Protein AF-A0A9P9FXP0-F1 (afdb_monomer_lite)

Secondary structure (DSSP, 8-state):
--TTHHHHHHHHHHHHHTGGGSTTHHHHHHHHHHHIIIIISPPP---GGGTT----------GGGB-TTSSB-HHHHHHHHHHHHHHHGGGTHHHHHHHHHHHT-

pLDDT: mean 90.11, std 7.18, range [53.25, 96.75]

Structure (mmCIF, N/CA/C/O backbone):
data_AF-A0A9P9FXP0-F1
#
_entry.id   AF-A0A9P9FXP0-F1
#
loop_
_atom_site.group_PDB
_atom_site.id
_atom_site.type_symbol
_atom_site.label_atom_id
_atom_site.label_alt_id
_atom_site.label_comp_id
_atom_site.label_asym_id
_atom_site.label_entity_id
_atom_site.label_seq_id
_atom_site.pdbx_PDB_ins_code
_atom_site.Cartn_x
_atom_site.Cartn_y
_atom_site.Cartn_z
_atom_site.occupancy
_atom_site.B_iso_or_equiv
_atom_site.auth_seq_id
_atom_site.auth_comp_id
_atom_site.auth_asym_id
_atom_site.auth_atom_id
_atom_site.pdbx_PDB_model_num
ATOM 1 N N . THR A 1 1 ? 14.208 20.015 -28.470 1.00 56.22 1 THR A N 1
ATOM 2 C CA . THR A 1 1 ? 14.635 18.639 -28.804 1.00 56.22 1 THR A CA 1
ATOM 3 C C . THR A 1 1 ? 16.134 18.515 -28.576 1.00 56.22 1 THR A C 1
ATOM 5 O O . THR A 1 1 ? 16.921 18.731 -29.483 1.00 56.22 1 THR A O 1
ATOM 8 N N . GLY A 1 2 ? 16.549 18.267 -27.329 1.00 75.69 2 GLY A N 1
ATOM 9 C CA . GLY A 1 2 ? 17.964 18.053 -26.993 1.00 75.69 2 GLY A CA 1
ATOM 10 C C . GLY A 1 2 ? 18.358 16.572 -27.097 1.00 75.69 2 GLY A C 1
ATOM 11 O O . GLY A 1 2 ? 17.469 15.711 -27.047 1.00 75.69 2 GLY A O 1
ATOM 12 N N . PRO A 1 3 ? 19.659 16.248 -27.201 1.00 69.94 3 PRO A N 1
ATOM 13 C CA . PRO A 1 3 ? 20.141 14.871 -27.108 1.00 69.94 3 PRO A CA 1
ATOM 14 C C . PRO A 1 3 ? 19.609 14.206 -25.825 1.00 69.94 3 PRO A C 1
ATOM 16 O O . PRO A 1 3 ? 19.699 14.780 -24.741 1.00 69.94 3 PRO A O 1
ATOM 19 N N . GLY A 1 4 ? 18.992 13.025 -25.940 1.00 81.19 4 GLY A N 1
ATOM 20 C CA . GLY A 1 4 ? 18.427 12.293 -24.794 1.00 81.19 4 GLY A CA 1
ATOM 21 C C . GLY A 1 4 ? 16.996 12.673 -24.379 1.00 81.19 4 GLY A C 1
ATOM 22 O O . GLY A 1 4 ? 16.511 12.200 -23.355 1.00 81.19 4 GLY A O 1
ATOM 23 N N . SER A 1 5 ? 16.275 13.489 -25.157 1.00 84.81 5 SER A N 1
ATOM 24 C CA . SER A 1 5 ? 14.861 13.788 -24.864 1.00 84.81 5 SER A CA 1
ATOM 25 C C . SER A 1 5 ? 13.980 12.528 -24.876 1.00 84.81 5 SER A C 1
ATOM 27 O O . SER A 1 5 ? 13.151 12.351 -23.990 1.00 84.81 5 SER A O 1
ATOM 29 N N . TYR A 1 6 ? 14.181 11.630 -25.845 1.00 90.50 6 TYR A N 1
ATOM 30 C CA . TYR A 1 6 ? 13.401 10.392 -25.965 1.00 90.50 6 TYR A CA 1
ATOM 31 C C . TYR A 1 6 ? 13.724 9.376 -24.868 1.00 90.50 6 TYR A C 1
ATOM 33 O O . TYR A 1 6 ? 12.814 8.759 -24.325 1.00 90.50 6 TYR A O 1
ATOM 41 N N . SER A 1 7 ? 14.996 9.239 -24.480 1.00 91.00 7 SER A N 1
ATOM 42 C CA . SER A 1 7 ? 15.387 8.312 -23.413 1.00 91.00 7 SER A CA 1
ATOM 43 C C . SER A 1 7 ? 14.800 8.714 -22.062 1.00 91.00 7 SER A C 1
ATOM 45 O O . SER A 1 7 ? 14.366 7.850 -21.309 1.00 91.00 7 SER A O 1
ATOM 47 N N . ARG A 1 8 ? 14.701 10.019 -21.774 1.00 92.25 8 ARG A N 1
ATOM 48 C CA . ARG A 1 8 ? 14.027 10.527 -20.568 1.00 92.25 8 ARG A CA 1
ATOM 49 C C . ARG A 1 8 ? 12.532 10.228 -20.567 1.00 92.25 8 ARG A C 1
ATOM 51 O O . ARG A 1 8 ? 12.004 9.850 -19.528 1.00 92.25 8 ARG A O 1
ATOM 58 N N . ILE A 1 9 ? 11.865 10.362 -21.715 1.00 93.38 9 ILE A N 1
ATOM 59 C CA . ILE A 1 9 ? 10.440 10.023 -21.853 1.00 93.38 9 ILE A CA 1
ATOM 60 C C . ILE A 1 9 ? 10.230 8.524 -21.612 1.00 93.38 9 ILE A C 1
ATOM 62 O O . ILE A 1 9 ? 9.359 8.148 -20.836 1.00 93.38 9 ILE A O 1
ATOM 66 N N . VAL A 1 10 ? 11.062 7.669 -22.215 1.00 92.75 10 VAL A N 1
ATOM 67 C CA . VAL A 1 10 ? 10.991 6.214 -22.012 1.00 92.75 10 VAL A CA 1
ATOM 68 C C . VAL A 1 10 ? 11.267 5.846 -20.554 1.00 92.75 10 VAL A C 1
ATOM 70 O O . VAL A 1 10 ? 10.500 5.091 -19.966 1.00 92.75 10 VAL A O 1
ATOM 73 N N . ALA A 1 11 ? 12.309 6.413 -19.943 1.00 91.94 11 ALA A N 1
ATOM 74 C CA . ALA A 1 11 ? 12.622 6.174 -18.536 1.00 91.94 11 ALA A CA 1
ATOM 75 C C . ALA A 1 11 ? 11.466 6.600 -17.621 1.00 91.94 11 ALA A C 1
ATOM 77 O O . ALA A 1 11 ? 11.094 5.856 -16.717 1.00 91.94 11 ALA A O 1
ATOM 78 N N . LEU A 1 12 ? 10.856 7.759 -17.891 1.00 92.81 12 LEU A N 1
ATOM 79 C CA . LEU A 1 12 ? 9.689 8.227 -17.153 1.00 92.81 12 LEU A CA 1
ATOM 80 C C . LEU A 1 12 ? 8.527 7.241 -17.282 1.00 92.81 12 LEU A C 1
ATOM 82 O O . LEU A 1 12 ? 7.953 6.877 -16.266 1.00 92.81 12 LEU A O 1
ATOM 86 N N . LEU A 1 13 ? 8.214 6.775 -18.495 1.00 92.56 13 LEU A N 1
ATOM 87 C CA . LEU A 1 13 ? 7.151 5.792 -18.723 1.00 92.56 13 LEU A CA 1
ATOM 88 C C . LEU A 1 13 ? 7.416 4.474 -17.990 1.00 92.56 13 LEU A C 1
ATOM 90 O O . LEU A 1 13 ? 6.509 3.928 -17.368 1.00 92.56 13 LEU A O 1
ATOM 94 N N . VAL A 1 14 ? 8.652 3.971 -18.015 1.00 91.88 14 VAL A N 1
ATOM 95 C CA . VAL A 1 14 ? 9.026 2.746 -17.291 1.00 91.88 14 VAL A CA 1
ATOM 96 C C . VAL A 1 14 ? 8.844 2.936 -15.788 1.00 91.88 14 VAL A C 1
ATOM 98 O O . VAL A 1 14 ? 8.224 2.099 -15.137 1.00 91.88 14 VAL A O 1
ATOM 101 N N . VAL A 1 15 ? 9.323 4.051 -15.233 1.00 92.62 15 VAL A N 1
ATOM 102 C CA . VAL A 1 15 ? 9.202 4.332 -13.799 1.00 92.62 15 VAL A CA 1
ATOM 103 C C . VAL A 1 15 ? 7.741 4.520 -13.394 1.00 92.62 15 VAL A C 1
ATOM 105 O O . VAL A 1 15 ? 7.319 3.920 -12.411 1.00 92.62 15 VAL A O 1
ATOM 108 N N . THR A 1 16 ? 6.950 5.299 -14.140 1.00 90.06 16 THR A N 1
ATOM 109 C CA . THR A 1 16 ? 5.548 5.588 -13.788 1.00 90.06 16 THR A CA 1
ATOM 110 C C . THR A 1 16 ? 4.655 4.355 -13.889 1.00 90.06 16 THR A C 1
ATOM 112 O O . THR A 1 16 ? 3.794 4.150 -13.037 1.00 90.06 16 THR A O 1
ATOM 115 N N . THR A 1 17 ? 4.886 3.490 -14.876 1.00 89.75 17 THR A N 1
ATOM 116 C CA . THR A 1 17 ? 4.146 2.224 -15.012 1.00 89.75 17 THR A CA 1
ATOM 117 C C . THR A 1 17 ? 4.575 1.162 -13.995 1.00 89.75 17 THR A C 1
ATOM 119 O O . THR A 1 17 ? 3.807 0.245 -13.721 1.00 89.75 17 THR A O 1
ATOM 122 N N . ASN A 1 18 ? 5.760 1.296 -13.386 1.00 93.75 18 ASN A N 1
ATOM 123 C CA . ASN A 1 18 ? 6.303 0.348 -12.406 1.00 93.75 18 ASN A CA 1
ATOM 124 C C . ASN A 1 18 ? 6.490 0.949 -11.003 1.00 93.75 18 ASN A C 1
ATOM 126 O O . ASN A 1 18 ? 7.230 0.392 -10.193 1.00 93.75 18 ASN A O 1
ATOM 130 N N . VAL A 1 19 ? 5.788 2.043 -10.669 1.00 92.50 19 VAL A N 1
ATOM 131 C CA . VAL A 1 19 ? 5.900 2.724 -9.358 1.00 92.50 19 VAL A CA 1
ATOM 132 C C . VAL A 1 19 ? 5.745 1.752 -8.192 1.00 92.50 19 VAL A C 1
ATOM 134 O O . VAL A 1 19 ? 6.429 1.862 -7.178 1.00 92.50 19 VAL A O 1
ATOM 137 N N . LYS A 1 20 ? 4.866 0.762 -8.347 1.00 93.31 20 LYS A N 1
ATOM 138 C CA . LYS A 1 20 ? 4.575 -0.255 -7.336 1.00 93.31 20 LYS A CA 1
ATOM 139 C C . LYS A 1 20 ? 5.790 -1.126 -6.967 1.00 93.31 20 LYS A C 1
ATOM 141 O O . LYS A 1 20 ? 5.865 -1.580 -5.824 1.00 93.31 20 LYS A O 1
ATOM 146 N N . GLY A 1 21 ? 6.717 -1.321 -7.907 1.00 90.62 21 GLY A N 1
ATOM 147 C CA . GLY A 1 21 ? 7.951 -2.092 -7.739 1.00 90.62 21 GLY A CA 1
ATOM 148 C C . GLY A 1 21 ? 9.173 -1.255 -7.348 1.00 90.62 21 GLY A C 1
ATOM 149 O O . GLY A 1 21 ? 10.264 -1.806 -7.230 1.00 90.62 21 GLY A O 1
ATOM 150 N N . LEU A 1 22 ? 9.029 0.061 -7.155 1.00 93.25 22 LEU A N 1
ATOM 151 C CA . LEU A 1 22 ? 10.138 0.906 -6.711 1.00 93.25 22 LEU A CA 1
ATOM 152 C C . LEU A 1 22 ? 10.530 0.597 -5.255 1.00 93.25 22 LEU A C 1
ATOM 154 O O . LEU A 1 22 ? 9.681 0.177 -4.457 1.00 93.25 22 LEU A O 1
ATOM 158 N N . PRO A 1 23 ? 11.790 0.862 -4.861 1.00 91.88 23 PRO A N 1
ATOM 159 C CA . PRO A 1 23 ? 12.192 0.808 -3.461 1.00 91.88 23 PRO A CA 1
ATOM 160 C C . PRO A 1 23 ? 11.233 1.612 -2.576 1.00 91.88 23 PRO A C 1
ATOM 162 O O . PRO A 1 23 ? 10.770 2.684 -2.959 1.00 91.88 23 PRO A O 1
ATOM 165 N N . PHE A 1 24 ? 10.921 1.080 -1.394 1.00 94.50 24 PHE A N 1
ATOM 166 C CA . PHE A 1 24 ? 9.977 1.653 -0.421 1.00 94.50 24 PHE A CA 1
ATOM 167 C C . PHE A 1 24 ? 8.506 1.752 -0.858 1.00 94.50 24 PHE A C 1
ATOM 169 O O . PHE A 1 24 ? 7.663 2.073 -0.020 1.00 94.50 24 PHE A O 1
ATOM 176 N N . ALA A 1 25 ? 8.143 1.418 -2.102 1.00 94.88 25 ALA A N 1
ATOM 177 C CA . ALA A 1 25 ? 6.751 1.482 -2.554 1.00 94.88 25 ALA A CA 1
ATOM 178 C C . ALA A 1 25 ? 5.823 0.584 -1.719 1.00 94.88 25 ALA A C 1
ATOM 180 O O . ALA A 1 25 ? 4.680 0.946 -1.446 1.00 94.88 25 ALA A O 1
ATOM 181 N N . TRP A 1 26 ? 6.303 -0.581 -1.279 1.00 95.12 26 TRP A N 1
ATOM 182 C CA . TRP A 1 26 ? 5.577 -1.426 -0.327 1.00 95.12 26 TRP A CA 1
ATOM 183 C C . TRP A 1 26 ? 5.390 -0.731 1.028 1.00 95.12 26 TRP A C 1
ATOM 185 O O . TRP A 1 26 ? 4.258 -0.622 1.499 1.00 95.12 26 TRP A O 1
ATOM 195 N N . SER A 1 27 ? 6.464 -0.189 1.613 1.00 96.62 27 SER A N 1
ATOM 196 C CA . SER A 1 27 ? 6.426 0.482 2.919 1.00 96.62 27 SER A CA 1
ATOM 197 C C . SER A 1 27 ? 5.441 1.648 2.919 1.00 96.62 27 SER A C 1
ATOM 199 O O . SER A 1 27 ? 4.614 1.757 3.818 1.00 96.62 27 SER A O 1
ATOM 201 N N . VAL A 1 28 ? 5.477 2.483 1.875 1.00 96.75 28 VAL A N 1
ATOM 202 C CA . VAL A 1 28 ? 4.554 3.615 1.712 1.00 96.75 28 VAL A CA 1
ATOM 203 C C . VAL A 1 28 ? 3.104 3.139 1.613 1.00 96.75 28 VAL A C 1
ATOM 205 O O . VAL A 1 28 ? 2.229 3.729 2.240 1.00 96.75 28 VAL A O 1
ATOM 208 N N . ARG A 1 29 ? 2.830 2.056 0.873 1.00 95.69 29 ARG A N 1
ATOM 209 C CA . ARG A 1 29 ? 1.471 1.503 0.743 1.00 95.69 29 ARG A CA 1
ATOM 210 C C . ARG A 1 29 ? 0.943 0.942 2.066 1.00 95.69 29 ARG A C 1
ATOM 212 O O . ARG A 1 29 ? -0.187 1.257 2.436 1.00 95.69 29 ARG A O 1
ATOM 219 N N . VAL A 1 30 ? 1.753 0.158 2.781 1.00 96.69 30 VAL A N 1
ATOM 220 C CA . VAL A 1 30 ? 1.379 -0.450 4.070 1.00 96.69 30 VAL A CA 1
ATOM 221 C C . VAL A 1 30 ? 1.196 0.617 5.149 1.00 96.69 30 VAL A C 1
ATOM 223 O O . VAL A 1 30 ? 0.123 0.714 5.741 1.00 96.69 30 VAL A O 1
ATOM 226 N N . LEU A 1 31 ? 2.202 1.470 5.366 1.00 96.44 31 LEU A N 1
ATOM 227 C CA . LEU A 1 31 ? 2.124 2.545 6.359 1.00 96.44 31 LEU A CA 1
ATOM 228 C C . LEU A 1 31 ? 1.021 3.540 6.006 1.00 96.44 31 LEU A C 1
ATOM 230 O O . LEU A 1 31 ? 0.261 3.951 6.875 1.00 96.44 31 LEU A O 1
ATOM 234 N N . GLY A 1 32 ? 0.871 3.872 4.724 1.00 95.81 32 GLY A N 1
ATOM 235 C CA . GLY A 1 32 ? -0.206 4.730 4.250 1.00 95.81 32 GLY A CA 1
ATOM 236 C C . GLY A 1 32 ? -1.595 4.138 4.493 1.00 95.81 32 GLY A C 1
ATOM 237 O O . GLY A 1 32 ? -2.536 4.893 4.722 1.00 95.81 32 GLY A O 1
ATOM 238 N N . ALA A 1 33 ? -1.771 2.812 4.462 1.00 95.38 33 ALA A N 1
ATOM 239 C CA . ALA A 1 33 ? -3.033 2.176 4.848 1.00 95.38 33 ALA A CA 1
ATOM 240 C C . ALA A 1 33 ? -3.307 2.324 6.355 1.00 95.38 33 ALA A C 1
ATOM 242 O O . ALA A 1 33 ? -4.400 2.753 6.722 1.00 95.38 33 ALA A O 1
ATOM 243 N N . TYR A 1 34 ? -2.312 2.071 7.212 1.00 94.69 34 TYR A N 1
ATOM 244 C CA . TYR A 1 34 ? -2.454 2.272 8.660 1.00 94.69 34 TYR A CA 1
ATOM 245 C C . TYR A 1 34 ? -2.732 3.729 9.023 1.00 94.69 34 TYR A C 1
ATOM 247 O O . TYR A 1 34 ? -3.667 4.006 9.766 1.00 94.69 34 TYR A O 1
ATOM 255 N N . ILE A 1 35 ? -1.970 4.668 8.454 1.00 94.62 35 ILE A N 1
ATOM 256 C CA . ILE A 1 35 ? -2.150 6.103 8.697 1.00 94.62 35 ILE A CA 1
ATOM 257 C C . ILE A 1 35 ? -3.562 6.534 8.294 1.00 94.62 35 ILE A C 1
ATOM 259 O O . ILE A 1 35 ? -4.256 7.194 9.067 1.00 94.62 35 ILE A O 1
ATOM 263 N N . ARG A 1 36 ? -4.020 6.113 7.108 1.00 93.56 36 ARG A N 1
ATOM 264 C CA . ARG A 1 36 ? -5.370 6.428 6.630 1.00 93.56 36 ARG A CA 1
ATOM 265 C C . ARG A 1 36 ? -6.448 5.943 7.592 1.00 93.56 36 ARG A C 1
ATOM 267 O O . ARG A 1 36 ? -7.327 6.723 7.928 1.00 93.56 36 ARG A O 1
ATOM 274 N N . HIS A 1 37 ? -6.374 4.695 8.041 1.00 93.06 37 HIS A N 1
ATOM 275 C CA . HIS A 1 37 ? -7.445 4.082 8.831 1.00 93.06 37 HIS A CA 1
ATOM 276 C C . HIS A 1 37 ? -7.398 4.395 10.326 1.00 93.06 37 HIS A C 1
ATOM 278 O O . HIS A 1 37 ? -8.433 4.326 10.982 1.00 93.06 37 HIS A O 1
ATOM 284 N N . PHE A 1 38 ? -6.226 4.720 10.873 1.00 91.19 38 PHE A N 1
ATOM 285 C CA . PHE A 1 38 ? -6.072 5.005 12.301 1.00 91.19 38 PHE A CA 1
ATOM 286 C C . PHE A 1 38 ? -5.961 6.488 12.643 1.00 91.19 38 PHE A C 1
ATOM 288 O O . PHE A 1 38 ? -6.218 6.830 13.790 1.00 91.19 38 PHE A O 1
ATOM 295 N N . TYR A 1 39 ? -5.596 7.358 11.699 1.00 89.88 39 TYR A N 1
ATOM 296 C CA . TYR A 1 39 ? -5.344 8.772 12.007 1.00 89.88 39 TYR A CA 1
ATOM 297 C C . TYR A 1 39 ? -6.099 9.755 11.110 1.00 89.88 39 TYR A C 1
ATOM 299 O O . TYR A 1 39 ? -6.410 10.854 11.556 1.00 89.88 39 TYR A O 1
ATOM 307 N N . ILE A 1 40 ? -6.380 9.400 9.850 1.00 91.69 40 ILE A N 1
ATOM 308 C CA . ILE A 1 40 ? -7.014 10.330 8.899 1.00 91.69 40 ILE A CA 1
ATOM 309 C C . ILE A 1 40 ? -8.529 10.129 8.855 1.00 91.69 40 ILE A C 1
ATOM 311 O O . ILE A 1 40 ? -9.292 11.083 8.995 1.00 91.69 40 ILE A O 1
ATOM 315 N N . PHE A 1 41 ? -8.976 8.898 8.616 1.00 87.81 41 PHE A N 1
ATOM 316 C CA . PHE A 1 41 ? -10.389 8.581 8.463 1.00 87.81 41 PHE A CA 1
ATOM 317 C C . PHE A 1 41 ? -11.016 8.182 9.792 1.00 87.81 41 PHE A C 1
ATOM 319 O O . PHE A 1 41 ? -10.419 7.475 10.600 1.00 87.81 41 PHE A O 1
ATOM 326 N N . GLN A 1 42 ? -12.261 8.614 9.987 1.00 81.81 42 GLN A N 1
ATOM 327 C CA . GLN A 1 42 ? -13.044 8.230 11.152 1.00 81.81 42 GLN A CA 1
ATOM 328 C C . GLN A 1 42 ? -13.348 6.724 11.112 1.00 81.81 42 GLN A C 1
ATOM 330 O O . GLN A 1 42 ? -13.780 6.224 10.065 1.00 81.81 42 GLN A O 1
ATOM 335 N N . PRO A 1 43 ? -13.167 5.994 12.228 1.00 83.00 43 PRO A N 1
ATOM 336 C CA . PRO A 1 43 ? -13.467 4.573 12.277 1.00 83.00 43 PRO A CA 1
ATOM 337 C C . PRO A 1 43 ? -14.945 4.312 11.993 1.00 83.00 43 PRO A C 1
ATOM 339 O O . PRO A 1 43 ? -15.824 4.735 12.747 1.00 83.00 43 PRO A O 1
ATOM 342 N N . TYR A 1 44 ? -15.234 3.582 10.919 1.00 82.69 44 TYR A N 1
ATOM 343 C CA . TYR A 1 44 ? -16.602 3.167 10.636 1.00 82.69 44 TYR A CA 1
ATOM 344 C C . TYR A 1 44 ? -17.016 2.033 11.579 1.00 82.69 44 TYR A C 1
ATOM 346 O O . TYR A 1 44 ? -16.312 1.027 11.712 1.00 82.69 44 TYR A O 1
ATOM 354 N N . ARG A 1 45 ? -18.174 2.182 12.229 1.00 81.25 45 ARG A N 1
ATOM 355 C CA . ARG A 1 45 ? -18.769 1.130 13.058 1.00 81.25 45 ARG A CA 1
ATOM 356 C C . ARG A 1 45 ? -19.537 0.159 12.172 1.00 81.25 45 ARG A C 1
ATOM 358 O O . ARG A 1 45 ? -20.641 0.451 11.727 1.00 81.25 45 ARG A O 1
ATOM 365 N N . HIS A 1 46 ? -18.932 -0.997 11.935 1.00 83.69 46 HIS A N 1
ATOM 366 C CA . HIS A 1 46 ? -19.574 -2.107 11.239 1.00 83.69 46 HIS A CA 1
ATOM 367 C C . HIS A 1 46 ? -20.588 -2.799 12.155 1.00 83.69 46 HIS A C 1
ATOM 369 O O . HIS A 1 46 ? -20.300 -3.042 13.327 1.00 83.69 46 HIS A O 1
ATOM 375 N N . GLY A 1 47 ? -21.769 -3.108 11.619 1.00 86.06 47 GLY A N 1
ATOM 376 C CA . GLY A 1 47 ? -22.754 -3.952 12.293 1.00 86.06 47 GLY A CA 1
ATOM 377 C C . GLY A 1 47 ? -22.367 -5.440 12.243 1.00 86.06 47 GLY A C 1
ATOM 378 O O . GLY A 1 47 ? -21.494 -5.825 11.458 1.00 86.06 47 GLY A O 1
ATOM 379 N N . PRO A 1 48 ? -23.019 -6.304 13.045 1.00 86.44 48 PRO A N 1
ATOM 380 C CA . PRO A 1 48 ? -22.770 -7.751 13.038 1.00 86.44 48 PRO A CA 1
ATOM 381 C C . PRO A 1 48 ? -22.983 -8.406 11.666 1.00 86.44 48 PRO A C 1
ATOM 383 O O . PRO A 1 48 ? -22.344 -9.404 11.345 1.00 86.44 48 PRO A O 1
ATOM 386 N N . ASP A 1 49 ? -23.846 -7.819 10.835 1.00 88.31 49 ASP A N 1
ATOM 387 C CA . ASP A 1 49 ? -24.143 -8.264 9.473 1.00 88.31 49 ASP A CA 1
ATOM 388 C C . ASP A 1 49 ? -22.931 -8.177 8.531 1.00 88.31 49 ASP A C 1
ATOM 390 O O . ASP A 1 49 ? -22.880 -8.874 7.521 1.00 88.31 49 ASP A O 1
ATOM 394 N N . LYS A 1 50 ? -21.926 -7.357 8.865 1.00 84.88 50 LYS A N 1
ATOM 395 C CA . LYS A 1 50 ? -20.714 -7.178 8.054 1.00 84.88 50 LYS A CA 1
ATOM 396 C C . LYS A 1 50 ? -19.567 -8.113 8.427 1.00 84.88 50 LYS A C 1
ATOM 398 O O . LYS A 1 50 ? -18.552 -8.094 7.740 1.00 84.88 50 LYS A O 1
ATOM 403 N N . LEU A 1 51 ? -19.720 -8.962 9.448 1.00 82.81 51 LEU A N 1
ATOM 404 C CA . LEU A 1 51 ? -18.641 -9.834 9.932 1.00 82.81 51 LEU A CA 1
ATOM 405 C C . LEU A 1 51 ? -18.102 -10.790 8.853 1.00 82.81 51 LEU A C 1
ATOM 407 O O . LEU A 1 51 ? -16.907 -11.065 8.816 1.00 82.81 51 LEU A O 1
ATOM 411 N N . PHE A 1 52 ? -18.975 -11.264 7.962 1.00 88.19 52 PHE A N 1
ATOM 412 C CA . PHE A 1 52 ? -18.626 -12.201 6.888 1.00 88.19 52 PHE A CA 1
ATOM 413 C C . PHE A 1 52 ? -18.560 -11.543 5.504 1.00 88.19 52 PHE A C 1
ATOM 415 O O . PHE A 1 52 ? -18.446 -12.237 4.494 1.00 88.19 52 PHE A O 1
ATOM 422 N N . HIS A 1 53 ? -18.642 -10.210 5.431 1.00 89.62 53 HIS A N 1
ATOM 423 C CA . HIS A 1 53 ? -18.494 -9.511 4.160 1.00 89.62 53 HIS A CA 1
ATOM 424 C C . HIS A 1 53 ? -17.025 -9.531 3.707 1.00 89.62 53 HIS A C 1
ATOM 426 O O . HIS A 1 53 ? -16.127 -9.259 4.508 1.00 89.62 53 HIS A O 1
ATOM 432 N N . PRO A 1 54 ? -16.751 -9.809 2.421 1.00 90.31 54 PRO A N 1
ATOM 433 C CA . PRO A 1 54 ? -15.389 -9.793 1.913 1.00 90.31 54 PRO A CA 1
ATOM 434 C C . PRO A 1 54 ? -14.855 -8.360 1.824 1.00 90.31 54 PRO A C 1
ATOM 436 O O . PRO A 1 54 ? -15.553 -7.445 1.382 1.00 90.31 54 PRO A O 1
ATOM 439 N N . VAL A 1 55 ? -13.577 -8.182 2.160 1.00 87.75 55 VAL A N 1
ATOM 440 C CA . VAL A 1 55 ? -12.826 -6.961 1.845 1.00 87.75 55 VAL A CA 1
ATOM 441 C C . VAL A 1 55 ? -12.073 -7.197 0.543 1.00 87.75 55 VAL A C 1
ATOM 443 O O . VAL A 1 55 ? -11.109 -7.959 0.496 1.00 87.75 55 VAL A O 1
ATOM 446 N N . ILE A 1 56 ? -12.524 -6.554 -0.531 1.00 91.25 56 ILE A N 1
ATOM 447 C CA . ILE A 1 56 ? -11.937 -6.719 -1.862 1.00 91.25 56 ILE A CA 1
ATOM 448 C C . ILE A 1 56 ? -10.904 -5.615 -2.081 1.00 91.25 56 ILE A C 1
ATOM 450 O O . ILE A 1 56 ? -11.242 -4.434 -2.116 1.00 91.25 56 ILE A O 1
ATOM 454 N N . SER A 1 57 ? -9.641 -6.006 -2.245 1.00 91.44 57 SER A N 1
ATOM 455 C CA . SER A 1 57 ? -8.541 -5.101 -2.588 1.00 91.44 57 SER A CA 1
ATOM 456 C C . SER A 1 57 ? -8.080 -5.385 -4.010 1.00 91.44 57 SER A C 1
ATOM 458 O O . SER A 1 57 ? -7.652 -6.494 -4.324 1.00 91.44 57 SER A O 1
ATOM 460 N N . GLN A 1 58 ? -8.187 -4.387 -4.883 1.00 92.88 58 GLN A N 1
ATOM 461 C CA . GLN A 1 58 ? -7.737 -4.502 -6.266 1.00 92.88 58 GLN A CA 1
ATOM 462 C C . GLN A 1 58 ? -6.264 -4.107 -6.380 1.00 92.88 58 GLN A C 1
ATOM 464 O O . GLN A 1 58 ? -5.814 -3.131 -5.782 1.00 92.88 58 GLN A O 1
ATOM 469 N N . SER A 1 59 ? -5.519 -4.863 -7.178 1.00 91.81 59 SER A N 1
ATOM 470 C CA . SER A 1 59 ? -4.117 -4.602 -7.487 1.00 91.81 59 SER A CA 1
ATOM 471 C C . SER A 1 59 ? -3.840 -4.972 -8.940 1.00 91.81 59 SER A C 1
ATOM 473 O O . SER A 1 59 ? -4.509 -5.839 -9.501 1.00 91.81 59 SER A O 1
ATOM 475 N N . HIS A 1 60 ? -2.854 -4.320 -9.550 1.00 92.31 60 HIS A N 1
ATOM 476 C CA . HIS A 1 60 ? -2.367 -4.651 -10.888 1.00 92.31 60 HIS A CA 1
ATOM 477 C C . HIS A 1 60 ? -0.965 -5.264 -10.799 1.00 92.31 60 HIS A C 1
ATOM 479 O O . HIS A 1 6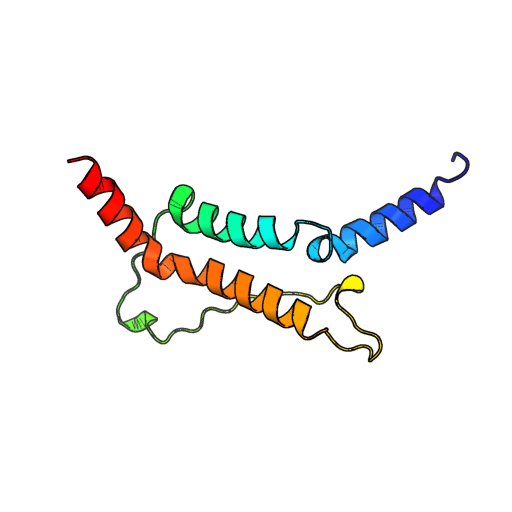0 ? -0.268 -5.093 -9.793 1.00 92.31 60 HIS A O 1
ATOM 485 N N . VAL A 1 61 ? -0.553 -5.969 -11.852 1.00 94.06 61 VAL A N 1
ATOM 486 C CA . VAL A 1 61 ? 0.781 -6.575 -11.964 1.00 94.06 61 VAL A CA 1
ATOM 487 C C . VAL A 1 61 ? 1.615 -5.731 -12.932 1.00 94.06 61 VAL A C 1
ATOM 489 O O . VAL A 1 61 ? 1.387 -5.811 -14.139 1.00 94.06 61 VAL A O 1
ATOM 492 N N . PRO A 1 62 ? 2.524 -4.872 -12.438 1.00 93.31 62 PRO A N 1
ATOM 493 C CA . PRO A 1 62 ? 3.463 -4.152 -13.286 1.00 93.31 62 PRO A CA 1
ATOM 494 C C . PRO A 1 62 ? 4.536 -5.115 -13.812 1.00 93.31 62 PRO A C 1
ATOM 496 O O . PRO A 1 62 ? 4.758 -6.187 -13.247 1.00 93.31 62 PRO A O 1
ATOM 499 N N . LEU A 1 63 ? 5.250 -4.709 -14.861 1.00 91.50 63 LEU A N 1
ATOM 500 C CA .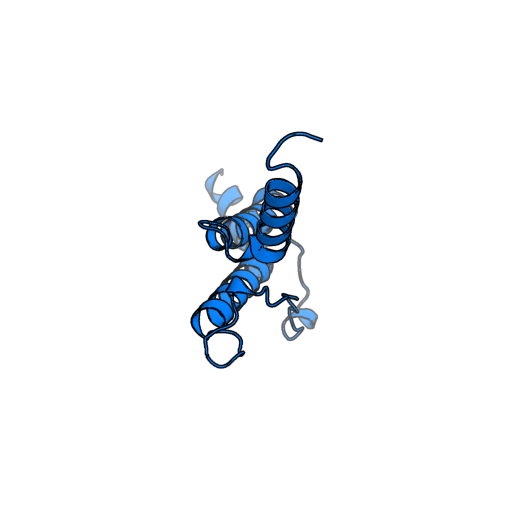 LEU A 1 63 ? 6.293 -5.531 -15.487 1.00 91.50 63 LEU A CA 1
ATOM 501 C C . LEU A 1 63 ? 7.376 -5.969 -14.489 1.00 91.50 63 LEU A C 1
ATOM 503 O O . LEU A 1 63 ? 7.857 -7.091 -14.569 1.00 91.50 63 LEU A O 1
ATOM 507 N N . PHE A 1 64 ? 7.718 -5.124 -13.512 1.00 92.06 64 PHE A N 1
ATOM 508 C CA . PHE A 1 64 ? 8.730 -5.430 -12.491 1.00 92.06 64 PHE A CA 1
ATOM 509 C C . PHE A 1 64 ? 8.306 -6.504 -11.476 1.00 92.06 64 PHE A C 1
ATOM 511 O O . PHE A 1 64 ? 9.136 -6.959 -10.694 1.00 92.06 64 PHE A O 1
ATOM 518 N N . GLU A 1 65 ? 7.035 -6.910 -11.459 1.00 95.00 65 GLU A N 1
ATOM 519 C CA . GLU A 1 65 ? 6.551 -8.002 -10.604 1.00 95.00 65 GLU A CA 1
ATOM 520 C C . GLU A 1 65 ? 6.469 -9.349 -11.332 1.00 95.00 65 GLU A C 1
ATOM 522 O O . GLU A 1 65 ? 6.224 -10.379 -10.692 1.00 95.00 65 GLU A O 1
ATOM 527 N N . ILE A 1 66 ? 6.677 -9.340 -12.650 1.00 94.75 66 ILE A N 1
ATOM 528 C CA . ILE A 1 66 ? 6.642 -10.526 -13.495 1.00 94.75 66 ILE A CA 1
ATOM 529 C C . ILE A 1 66 ? 8.010 -11.214 -13.432 1.00 94.75 66 ILE A C 1
ATOM 531 O O . ILE A 1 66 ? 9.047 -10.591 -13.652 1.00 94.75 66 ILE A O 1
ATOM 535 N N . ASP A 1 67 ? 8.011 -12.498 -13.092 1.00 94.19 67 ASP A N 1
ATOM 536 C CA . ASP A 1 67 ? 9.215 -13.318 -13.018 1.00 94.19 67 ASP A CA 1
ATOM 537 C C . ASP A 1 67 ? 9.650 -13.857 -14.394 1.00 94.19 67 ASP A C 1
ATOM 539 O O . ASP A 1 67 ? 9.053 -13.570 -15.434 1.00 94.19 67 ASP A O 1
ATOM 543 N N . TYR A 1 68 ? 10.710 -14.670 -14.405 1.00 92.94 68 TYR A N 1
ATOM 544 C CA . TYR A 1 68 ? 11.229 -15.281 -15.632 1.00 92.94 68 TYR A CA 1
ATOM 545 C C . TYR A 1 68 ? 10.218 -16.205 -16.336 1.00 92.94 68 TYR A C 1
ATOM 547 O O . TYR A 1 68 ? 10.342 -16.428 -17.538 1.00 92.94 68 TYR A O 1
ATOM 555 N N . ASN A 1 69 ? 9.224 -16.731 -15.610 1.00 95.25 69 ASN A N 1
ATOM 556 C CA . ASN A 1 69 ? 8.172 -17.587 -16.156 1.00 95.25 69 ASN A CA 1
ATOM 557 C C . ASN A 1 69 ? 7.009 -16.787 -16.746 1.00 95.25 69 ASN A C 1
ATOM 559 O O . ASN A 1 69 ? 5.997 -17.379 -17.112 1.00 95.25 69 ASN A O 1
ATOM 563 N N . MET A 1 70 ? 7.120 -15.457 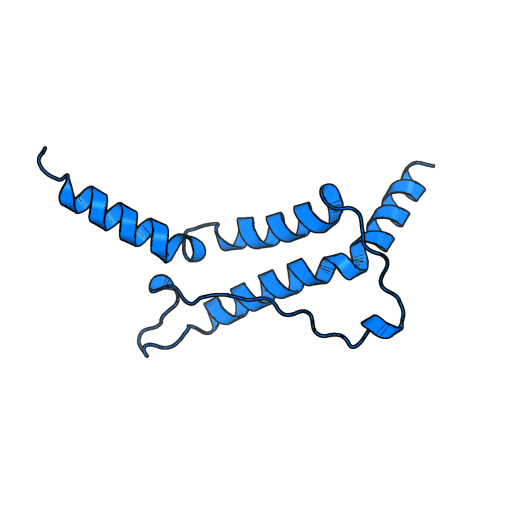-16.815 1.00 94.50 70 MET A N 1
ATOM 564 C CA . MET A 1 70 ? 6.031 -14.570 -17.215 1.00 94.50 70 MET A CA 1
ATOM 565 C C . MET A 1 70 ? 4.811 -14.644 -16.284 1.00 94.50 70 MET A C 1
ATOM 567 O O . MET A 1 70 ? 3.698 -14.288 -16.675 1.00 94.50 70 MET A O 1
ATOM 571 N N . HIS A 1 71 ? 5.015 -15.060 -15.032 1.00 95.31 71 HIS A N 1
ATOM 572 C CA . HIS A 1 71 ? 3.984 -15.067 -14.005 1.00 95.31 71 HIS A CA 1
ATOM 573 C C . HIS A 1 71 ? 4.267 -14.001 -12.959 1.00 95.31 71 HIS A C 1
ATOM 575 O O . HIS A 1 71 ? 5.385 -13.514 -12.803 1.00 95.31 71 HIS A O 1
ATOM 581 N N . LYS A 1 72 ? 3.239 -13.635 -12.196 1.00 94.94 72 LYS A N 1
ATOM 582 C CA . LYS A 1 72 ? 3.460 -12.830 -11.000 1.00 94.94 72 LYS A CA 1
ATOM 583 C C . LYS A 1 72 ? 4.339 -13.613 -10.026 1.00 94.94 72 LYS A C 1
ATOM 585 O O . LYS A 1 72 ? 4.003 -14.740 -9.671 1.00 94.94 72 LYS A O 1
ATOM 590 N N . SER A 1 73 ? 5.416 -12.996 -9.550 1.00 93.62 73 SER A N 1
ATOM 591 C CA . SER A 1 73 ? 6.293 -13.649 -8.582 1.00 93.62 73 SER A CA 1
ATOM 592 C C . SER A 1 73 ? 5.595 -13.861 -7.232 1.00 93.62 73 SER A C 1
ATOM 594 O O . SER A 1 73 ? 4.854 -12.999 -6.752 1.00 93.62 73 SER A O 1
ATOM 596 N N . ASN A 1 74 ? 5.889 -14.977 -6.559 1.00 94.12 74 ASN A N 1
ATOM 597 C CA . ASN A 1 74 ? 5.310 -15.296 -5.246 1.00 94.12 74 ASN A CA 1
ATOM 598 C C . ASN A 1 74 ? 5.544 -14.179 -4.217 1.00 94.12 74 ASN A C 1
ATOM 600 O O . ASN A 1 74 ? 4.632 -13.797 -3.489 1.00 94.12 74 ASN A O 1
ATOM 604 N N . GLY A 1 75 ? 6.752 -13.609 -4.187 1.00 92.19 75 GLY A N 1
ATOM 605 C CA . GLY A 1 75 ? 7.082 -12.521 -3.265 1.00 92.19 75 GLY A CA 1
ATOM 606 C C . GLY A 1 75 ? 6.190 -11.296 -3.473 1.00 92.19 75 GLY A C 1
ATOM 607 O O . GLY A 1 75 ? 5.672 -10.738 -2.511 1.00 92.19 75 GLY A O 1
ATOM 608 N N . THR A 1 76 ? 5.936 -10.917 -4.727 1.00 93.50 76 THR A N 1
ATOM 609 C CA . THR A 1 76 ? 5.089 -9.754 -5.045 1.00 93.50 76 THR A CA 1
ATOM 610 C C . THR A 1 76 ? 3.593 -10.043 -4.904 1.00 93.50 76 THR A C 1
ATOM 612 O O . THR A 1 76 ? 2.778 -9.133 -4.765 1.00 93.50 76 THR A O 1
ATOM 615 N N . PHE A 1 77 ? 3.196 -11.317 -4.895 1.00 94.50 77 PHE A N 1
ATOM 616 C CA . PHE A 1 77 ? 1.861 -11.716 -4.461 1.00 94.50 77 PHE A CA 1
ATOM 617 C C . PHE A 1 77 ? 1.673 -11.476 -2.956 1.00 94.50 77 PHE A C 1
ATOM 619 O O . PHE A 1 77 ? 0.684 -10.861 -2.555 1.00 94.50 77 PHE A O 1
ATOM 626 N N . PHE A 1 78 ? 2.644 -11.880 -2.129 1.00 95.62 78 PHE A N 1
ATOM 627 C CA . PHE A 1 78 ? 2.586 -11.647 -0.683 1.00 95.62 78 PHE A CA 1
ATOM 628 C C . PHE A 1 78 ? 2.608 -10.161 -0.318 1.00 95.62 78 PHE A C 1
ATOM 630 O O . PHE A 1 78 ? 1.878 -9.754 0.582 1.00 95.62 78 PHE A O 1
ATOM 637 N N . THR A 1 79 ? 3.346 -9.322 -1.051 1.00 94.81 79 THR A N 1
ATOM 638 C CA . THR A 1 79 ? 3.335 -7.872 -0.788 1.00 94.81 79 THR A CA 1
ATOM 639 C C . THR A 1 79 ? 1.956 -7.245 -1.004 1.00 94.81 79 THR A C 1
ATOM 641 O O . THR A 1 79 ? 1.573 -6.339 -0.264 1.00 94.81 79 THR A O 1
ATOM 644 N N . ASP A 1 80 ? 1.179 -7.723 -1.977 1.00 95.44 80 ASP A N 1
ATOM 6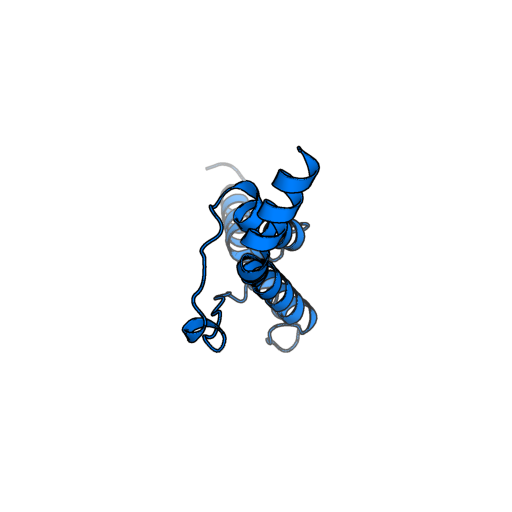45 C CA . ASP A 1 80 ? -0.198 -7.264 -2.182 1.00 95.44 80 ASP A CA 1
ATOM 646 C C . ASP A 1 80 ? -1.158 -7.799 -1.119 1.00 95.44 80 ASP A C 1
ATOM 648 O O . ASP A 1 80 ? -2.073 -7.083 -0.695 1.00 95.44 80 ASP A O 1
ATOM 652 N N . LEU A 1 81 ? -0.934 -9.029 -0.651 1.00 95.38 81 LEU A N 1
ATOM 653 C CA . LEU A 1 81 ? -1.677 -9.592 0.472 1.00 95.38 81 LEU A CA 1
ATOM 654 C C . LEU A 1 81 ? -1.439 -8.778 1.752 1.00 95.38 81 LEU A C 1
ATOM 656 O O . LEU A 1 81 ? -2.396 -8.468 2.460 1.00 95.38 81 LEU A O 1
ATOM 660 N N . ASP A 1 82 ? -0.198 -8.366 2.016 1.00 96.38 82 ASP A N 1
ATOM 661 C CA . ASP A 1 82 ? 0.149 -7.522 3.163 1.00 96.38 82 ASP A CA 1
ATOM 662 C C . ASP A 1 82 ? -0.544 -6.161 3.107 1.00 96.38 82 ASP A C 1
ATOM 664 O O . ASP A 1 82 ? -1.124 -5.716 4.098 1.00 96.38 82 ASP A O 1
ATOM 668 N N . VAL A 1 83 ? -0.549 -5.512 1.939 1.00 96.00 83 VAL A N 1
ATOM 669 C CA . VAL A 1 83 ? -1.263 -4.240 1.747 1.00 96.00 83 VAL A CA 1
ATOM 670 C C . VAL A 1 83 ? -2.770 -4.425 1.950 1.00 96.00 83 VAL A C 1
ATOM 672 O O . VAL A 1 83 ? -3.401 -3.613 2.627 1.00 96.00 83 VAL A O 1
ATOM 675 N N . SER A 1 84 ? -3.348 -5.512 1.433 1.00 95.75 84 SER A N 1
ATOM 676 C CA . SER A 1 84 ? -4.773 -5.832 1.613 1.00 95.75 84 SER A CA 1
ATOM 677 C C . SER A 1 84 ? -5.122 -6.051 3.090 1.00 95.75 84 SER A C 1
ATOM 679 O O . SER A 1 84 ? -6.114 -5.523 3.594 1.00 95.75 84 SER A O 1
ATOM 681 N N . ARG A 1 85 ? -4.260 -6.763 3.826 1.00 94.62 85 ARG A N 1
ATOM 682 C CA . ARG A 1 85 ? -4.391 -6.961 5.276 1.00 94.62 85 ARG A CA 1
ATOM 683 C C . ARG A 1 85 ? -4.261 -5.651 6.049 1.00 94.62 85 ARG A C 1
ATOM 685 O O . ARG A 1 85 ? -5.037 -5.423 6.971 1.00 94.62 85 ARG A O 1
ATOM 692 N N . ALA A 1 86 ? -3.329 -4.778 5.666 1.00 95.50 86 ALA A N 1
ATOM 693 C CA . ALA A 1 86 ? -3.179 -3.460 6.280 1.00 95.50 86 ALA A CA 1
ATOM 694 C C . ALA A 1 86 ? -4.444 -2.609 6.091 1.00 95.50 86 ALA A C 1
ATOM 696 O O . ALA A 1 86 ? -4.887 -1.937 7.020 1.00 95.50 86 ALA A O 1
ATOM 697 N N . HIS A 1 87 ? -5.084 -2.699 4.921 1.00 93.94 87 HIS A N 1
ATOM 698 C CA . HIS A 1 87 ? -6.385 -2.081 4.697 1.00 93.94 87 HIS A CA 1
ATOM 699 C C . HIS A 1 87 ? -7.479 -2.670 5.594 1.00 93.94 87 HIS A C 1
ATOM 701 O O . HIS A 1 87 ? -8.264 -1.900 6.137 1.00 93.94 87 HIS A O 1
ATOM 707 N N . MET A 1 88 ? -7.504 -3.988 5.815 1.00 92.06 88 MET A N 1
ATOM 708 C CA . MET A 1 88 ? -8.479 -4.650 6.697 1.00 92.06 88 MET A CA 1
ATOM 709 C C . MET A 1 88 ? -8.373 -4.209 8.168 1.00 92.06 88 MET A C 1
ATOM 711 O O . MET A 1 88 ? -9.343 -4.321 8.918 1.00 92.06 88 MET A O 1
ATOM 715 N N . MET A 1 89 ? -7.238 -3.637 8.590 1.00 90.25 89 MET A N 1
ATOM 716 C CA . MET A 1 89 ? -7.074 -3.146 9.963 1.00 90.25 89 MET A CA 1
ATOM 717 C C . MET A 1 89 ? -8.011 -1.991 10.334 1.00 90.25 89 MET A C 1
ATOM 719 O O . MET A 1 89 ? -8.159 -1.694 11.520 1.00 90.25 89 MET A O 1
ATOM 723 N N . HIS A 1 90 ? -8.730 -1.405 9.369 1.00 88.94 90 HIS A N 1
ATOM 724 C CA . HIS A 1 90 ? -9.831 -0.484 9.657 1.00 88.94 90 HIS A CA 1
ATOM 725 C C . HIS A 1 90 ? -10.885 -1.088 10.604 1.00 88.94 90 HIS A C 1
ATOM 727 O O . HIS A 1 90 ? -11.569 -0.349 11.306 1.00 88.94 90 HIS A O 1
ATOM 733 N N . LEU A 1 91 ? -11.034 -2.421 10.646 1.00 89.19 91 LEU A N 1
ATOM 734 C CA . LEU A 1 91 ? -11.955 -3.107 11.560 1.00 89.19 91 LEU A CA 1
ATOM 735 C C . LEU A 1 91 ? -11.565 -2.911 13.033 1.00 89.19 91 LEU A C 1
ATOM 737 O O . LEU A 1 91 ? -12.435 -2.858 13.898 1.00 89.19 91 LEU A O 1
ATOM 741 N N . PHE A 1 92 ? -10.270 -2.753 13.316 1.00 88.19 92 PHE A N 1
ATOM 742 C CA . PHE A 1 92 ? -9.748 -2.523 14.664 1.00 88.19 92 PHE A CA 1
ATOM 743 C C . PHE A 1 92 ? -9.638 -1.036 15.016 1.00 88.19 92 PHE A C 1
ATOM 745 O O . PHE A 1 92 ? -9.434 -0.698 16.181 1.00 88.19 92 PHE A O 1
ATOM 752 N N . ALA A 1 93 ? -9.811 -0.135 14.044 1.00 90.19 93 ALA A N 1
ATOM 753 C CA . ALA A 1 93 ? -9.677 1.304 14.253 1.00 90.19 93 ALA A CA 1
ATOM 754 C C . ALA A 1 93 ? -10.556 1.859 15.394 1.00 90.19 93 ALA A C 1
ATOM 756 O O . ALA A 1 93 ? -10.031 2.656 16.175 1.00 90.19 93 ALA A O 1
ATOM 757 N N . PRO A 1 94 ? -11.829 1.432 15.582 1.00 89.44 94 PRO A N 1
ATOM 758 C CA . PRO A 1 94 ? -12.642 1.912 16.699 1.00 89.44 94 PRO A CA 1
ATOM 759 C C . PRO A 1 94 ? -12.065 1.518 18.064 1.00 89.44 94 PRO A C 1
ATOM 761 O O . PRO A 1 94 ? -12.085 2.319 18.995 1.00 89.44 94 PRO A O 1
ATOM 764 N N . ALA A 1 95 ? -11.531 0.297 18.179 1.00 88.00 95 ALA A N 1
ATOM 765 C CA . ALA A 1 95 ? -10.922 -0.193 19.412 1.00 88.00 95 ALA A CA 1
ATOM 766 C C . ALA A 1 95 ? -9.625 0.564 19.731 1.00 88.00 95 ALA A C 1
ATOM 768 O O . ALA A 1 95 ? -9.426 0.981 20.868 1.00 88.00 95 ALA A O 1
ATOM 769 N N . VAL A 1 96 ? -8.785 0.813 18.721 1.00 89.31 96 VAL A N 1
ATOM 770 C CA . VAL A 1 96 ? -7.557 1.612 18.868 1.00 89.31 96 VAL A CA 1
ATOM 771 C C . VAL A 1 96 ? -7.876 3.037 19.334 1.00 89.31 96 VAL A C 1
ATOM 773 O O . VAL A 1 96 ? -7.240 3.530 20.260 1.00 89.31 96 VAL A O 1
ATOM 776 N N . HIS A 1 97 ? -8.902 3.677 18.763 1.00 88.38 97 HIS A N 1
ATOM 777 C CA . HIS A 1 97 ? -9.336 5.012 19.192 1.00 88.38 97 HIS A CA 1
ATOM 778 C C . HIS A 1 97 ? -9.885 5.021 20.622 1.00 88.38 97 HIS A C 1
ATOM 780 O O . HIS A 1 97 ? -9.587 5.931 21.390 1.00 88.38 97 HIS A O 1
ATOM 786 N N . ALA A 1 98 ? -10.672 4.009 20.999 1.00 89.25 98 ALA A N 1
ATOM 787 C CA . ALA A 1 98 ? -11.177 3.889 22.363 1.00 89.25 98 ALA A CA 1
ATOM 788 C C . ALA A 1 98 ? -10.032 3.736 23.378 1.00 89.25 98 ALA A C 1
ATOM 790 O O . ALA A 1 98 ? -10.039 4.400 24.411 1.00 89.25 98 ALA A O 1
ATOM 791 N N . LEU A 1 99 ? -9.023 2.915 23.062 1.00 89.62 99 LEU A N 1
ATOM 792 C CA . LEU A 1 99 ? -7.823 2.758 23.888 1.00 89.62 99 LEU A CA 1
ATOM 793 C C . LEU A 1 99 ? -7.039 4.069 24.019 1.00 89.62 99 LEU A C 1
ATOM 795 O O . LEU A 1 99 ? -6.631 4.421 25.122 1.00 89.62 99 LEU A O 1
ATOM 799 N N . TRP A 1 100 ? -6.868 4.803 22.918 1.00 88.50 100 TRP A N 1
ATOM 800 C CA . TRP A 1 100 ? -6.183 6.095 22.917 1.00 88.50 100 TRP A CA 1
ATOM 801 C C . TRP A 1 100 ? -6.876 7.118 23.824 1.00 88.50 100 TRP A C 1
ATOM 803 O O . TRP A 1 100 ? -6.232 7.726 24.673 1.00 88.50 100 TRP A O 1
ATOM 813 N N . ASN A 1 101 ? -8.198 7.263 23.692 1.00 88.06 101 ASN A N 1
ATOM 814 C CA . ASN A 1 101 ? -8.974 8.221 24.485 1.00 88.06 101 ASN A CA 1
ATOM 815 C C . ASN A 1 101 ? -9.012 7.844 25.976 1.00 88.06 101 ASN A C 1
ATOM 817 O O . ASN A 1 101 ? -8.950 8.717 26.841 1.00 88.06 101 ASN A O 1
ATOM 821 N N . ASN A 1 102 ? -9.060 6.548 26.292 1.00 89.44 102 ASN A N 1
ATOM 822 C CA . ASN A 1 102 ? -9.003 6.089 27.680 1.00 89.44 102 ASN A CA 1
ATOM 823 C C . ASN A 1 102 ? -7.643 6.375 28.329 1.00 89.44 102 ASN A C 1
ATOM 825 O O . ASN A 1 102 ? -7.604 6.705 29.504 1.00 89.44 102 ASN A O 1
ATOM 829 N N . ALA A 1 103 ? -6.538 6.295 27.581 1.00 76.56 103 ALA A N 1
ATOM 830 C CA . ALA A 1 103 ? -5.207 6.622 28.101 1.00 76.56 103 ALA A CA 1
ATOM 831 C C . ALA A 1 103 ? -5.018 8.121 28.411 1.00 76.56 103 ALA A C 1
ATOM 833 O O . ALA A 1 103 ? -4.066 8.488 29.095 1.00 76.56 103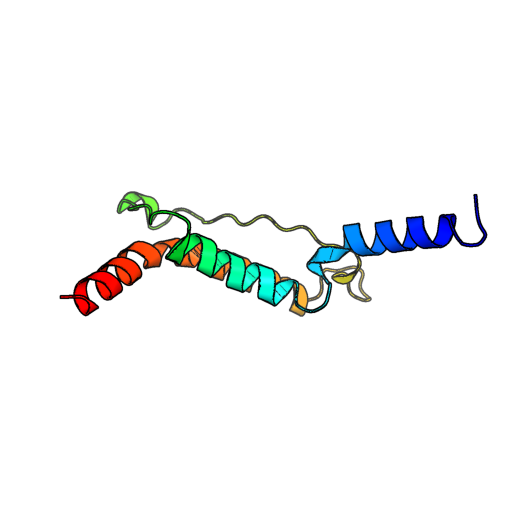 ALA A O 1
ATOM 834 N N . THR A 1 104 ? -5.898 8.985 27.895 1.00 67.69 104 THR A N 1
ATOM 835 C CA . THR A 1 104 ? -5.879 10.434 28.156 1.00 67.69 104 THR A CA 1
ATOM 836 C C . THR A 1 104 ? -6.752 10.871 29.335 1.00 67.69 104 THR A C 1
ATOM 838 O O . THR A 1 104 ? -6.803 12.067 2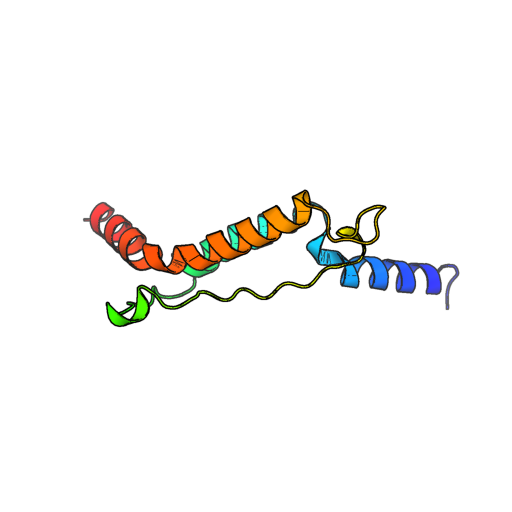9.620 1.00 67.69 104 THR A O 1
ATOM 841 N N . THR A 1 105 ? -7.442 9.930 29.992 1.00 53.25 105 THR A N 1
ATOM 842 C CA . THR A 1 105 ? -8.291 10.175 31.173 1.00 53.25 105 THR A CA 1
ATOM 843 C C . THR A 1 105 ? -7.553 9.761 32.439 1.00 53.25 105 THR A C 1
ATOM 845 O O . THR A 1 105 ? -7.650 10.505 33.437 1.00 53.25 105 THR A O 1
#

Radius of gyration: 19.24 Å; chains: 1; bounding box: 44×36×60 Å

Organism: Fusarium solani (NCBI:txid169388)

InterPro domains:
  IPR051490 THEM6/lcsJ thioesterase [PTHR12475] (1-90)

Sequence (105 aa):
TGPGSYSRIVALLVVTTNVKGLPFAWSVRVLGAYIRHFYIFQPYRHGPDKLFHPVISQSHVPLFEIDYNMHKSNGTFFTDLDVSRAHMMHLFAPAVHALWNNATT

Foldseek 3Di:
DDPCPVVVVVVVVLCVLCVCVDPCNLVCLLVVLLCCLQPNDDQDDDDPVCPPPDQDDDDDQGPNQQDPVRDRDPVVVVSSVSSSVSNVCSNCNVVSVVVVVVVVD